Protein AF-A0A849PFH5-F1 (afdb_monomer)

Sequence (67 aa):
MSEIDLNSRIFDELIFIKAELNKIKEHMVDVDSIISEEERQLVRESLIHEKEGKLISLTDFKKQQGL

Secondary structure (DSSP, 8-state):
--HHHHHHHHHHHHHHHHHHHHHHHHH---GGG---HHHHHHHHHHHHHHHTT----HHHHHHHHT-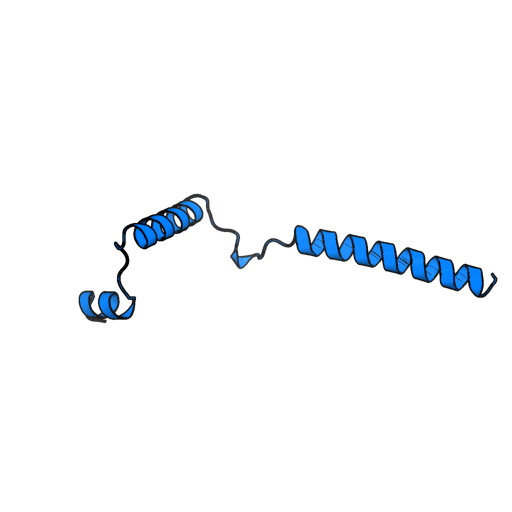

Foldseek 3Di:
DDPVVVVVVVVVVVVVVVVVVVVCVVPPDPPVNPDDVVRVVVVVVVVVCVVVVNDDDPVVVCVVVVD

Structure (mmCIF, N/CA/C/O backbone):
data_AF-A0A849PFH5-F1
#
_entry.id   AF-A0A849PFH5-F1
#
loop_
_atom_site.group_PDB
_atom_site.id
_atom_site.type_symbol
_atom_site.label_atom_id
_atom_site.label_alt_id
_atom_site.label_comp_id
_atom_site.label_asym_id
_atom_site.label_entity_id
_atom_site.label_seq_id
_atom_site.pdbx_PDB_ins_code
_atom_site.Cartn_x
_atom_site.Cartn_y
_atom_site.Cartn_z
_atom_site.occupancy
_atom_site.B_iso_or_equiv
_atom_site.auth_seq_id
_atom_site.auth_comp_id
_atom_site.auth_asym_id
_atom_site.auth_atom_id
_atom_site.pdbx_PDB_model_num
ATOM 1 N N . MET A 1 1 ? 20.079 0.545 -41.924 1.00 61.78 1 MET A N 1
ATOM 2 C CA . MET A 1 1 ? 20.138 0.162 -40.497 1.00 61.78 1 MET A CA 1
ATOM 3 C C . MET A 1 1 ? 20.363 -1.331 -40.434 1.00 61.78 1 MET A C 1
ATOM 5 O O . MET A 1 1 ? 19.703 -2.041 -41.184 1.00 61.78 1 MET A O 1
ATOM 9 N N . SER A 1 2 ? 21.325 -1.794 -39.637 1.00 80.94 2 SER A N 1
ATOM 10 C CA . SER A 1 2 ? 21.528 -3.230 -39.431 1.00 80.94 2 SER A CA 1
ATOM 11 C C . SER A 1 2 ? 20.478 -3.761 -38.454 1.00 80.94 2 SER A C 1
ATOM 13 O O . SER A 1 2 ? 19.960 -3.026 -37.616 1.00 80.94 2 SER A O 1
ATOM 15 N N . GLU A 1 3 ? 20.157 -5.043 -38.555 1.00 77.25 3 GLU A N 1
ATOM 16 C CA . GLU A 1 3 ? 19.215 -5.709 -37.648 1.00 77.25 3 GLU A CA 1
ATOM 17 C C . GLU A 1 3 ? 19.684 -5.644 -36.182 1.00 77.25 3 GLU A C 1
ATOM 19 O O . GLU A 1 3 ? 18.886 -5.473 -35.267 1.00 77.25 3 GLU A O 1
ATOM 24 N N . ILE A 1 4 ? 21.004 -5.670 -35.972 1.00 80.94 4 ILE A N 1
ATOM 25 C CA . ILE A 1 4 ? 21.649 -5.498 -34.663 1.00 80.94 4 ILE A CA 1
ATOM 26 C C . ILE A 1 4 ? 21.364 -4.102 -34.082 1.00 80.94 4 ILE A C 1
ATOM 28 O O . ILE A 1 4 ? 21.031 -3.986 -32.906 1.00 80.94 4 ILE A O 1
ATOM 32 N N . ASP A 1 5 ? 21.445 -3.056 -34.907 1.00 87.19 5 ASP A N 1
ATOM 33 C CA . ASP A 1 5 ? 21.167 -1.669 -34.507 1.00 87.19 5 ASP A CA 1
ATOM 34 C C . ASP A 1 5 ? 19.681 -1.462 -34.163 1.00 87.19 5 ASP A C 1
ATOM 36 O O . ASP A 1 5 ? 19.342 -0.814 -33.173 1.00 87.19 5 ASP A O 1
ATOM 40 N N . LEU A 1 6 ? 18.779 -2.094 -34.923 1.00 88.31 6 LEU A N 1
ATOM 41 C CA . LEU A 1 6 ? 17.346 -2.073 -34.625 1.00 88.31 6 LEU A CA 1
ATOM 42 C C . LEU A 1 6 ? 17.029 -2.783 -33.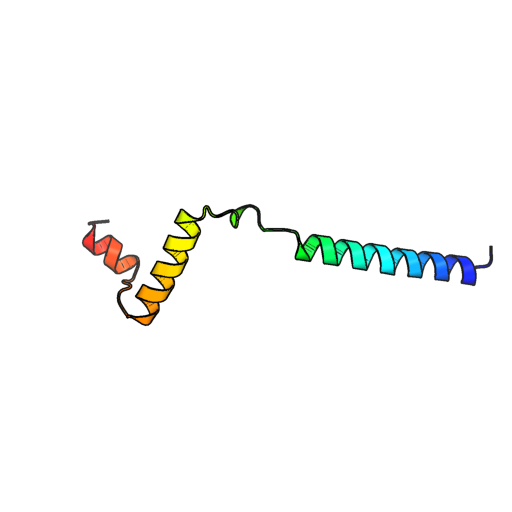299 1.00 88.31 6 LEU A C 1
ATOM 44 O O . LEU A 1 6 ? 16.301 -2.236 -32.473 1.00 88.31 6 LEU A O 1
ATOM 48 N N . ASN A 1 7 ? 17.599 -3.969 -33.078 1.00 90.25 7 ASN A N 1
ATOM 49 C CA . ASN A 1 7 ? 17.377 -4.744 -31.857 1.00 90.25 7 ASN A CA 1
ATOM 50 C C . ASN A 1 7 ? 17.907 -4.026 -30.610 1.00 90.25 7 ASN A C 1
ATOM 52 O O . ASN A 1 7 ? 17.234 -4.037 -29.581 1.00 90.25 7 ASN A O 1
ATOM 56 N N . SER A 1 8 ? 19.064 -3.362 -30.707 1.00 91.56 8 SER A N 1
ATOM 57 C CA . SER A 1 8 ? 19.606 -2.561 -29.601 1.00 91.56 8 SER A CA 1
ATOM 58 C C . SER A 1 8 ? 18.652 -1.432 -29.219 1.00 91.56 8 SER A C 1
ATOM 60 O O . SER A 1 8 ? 18.290 -1.303 -28.055 1.00 91.56 8 SER A O 1
ATOM 62 N N . ARG A 1 9 ? 18.161 -0.673 -30.207 1.00 93.19 9 ARG A N 1
ATOM 63 C CA . ARG A 1 9 ? 17.232 0.442 -29.963 1.00 93.19 9 ARG A CA 1
ATOM 64 C C . ARG A 1 9 ? 15.912 -0.014 -29.347 1.00 93.19 9 ARG A C 1
ATOM 66 O O . ARG A 1 9 ? 15.387 0.665 -28.473 1.00 93.19 9 ARG A O 1
ATOM 73 N N . ILE A 1 10 ? 15.382 -1.159 -29.782 1.00 94.44 10 ILE A N 1
ATOM 74 C CA . ILE A 1 10 ? 14.175 -1.747 -29.182 1.00 94.44 10 ILE A CA 1
ATOM 75 C C . ILE A 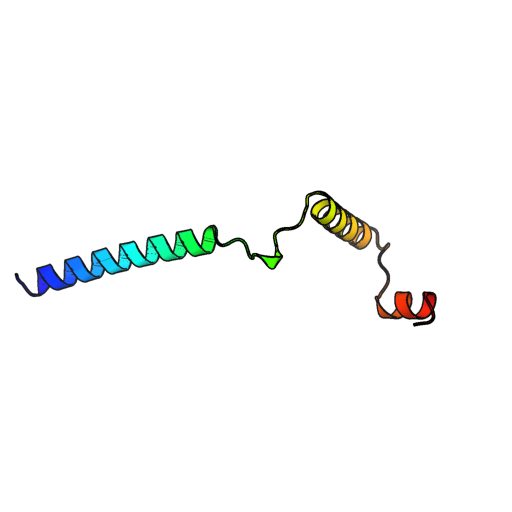1 10 ? 14.433 -2.112 -27.718 1.00 94.44 10 ILE A C 1
ATOM 77 O O . ILE A 1 10 ? 13.590 -1.855 -26.862 1.00 94.44 10 ILE A O 1
ATOM 81 N N . PHE A 1 11 ? 15.589 -2.704 -27.417 1.00 96.19 11 PHE A N 1
ATOM 82 C CA . PHE A 1 11 ? 15.924 -3.110 -26.056 1.00 96.19 11 PHE A CA 1
ATOM 83 C C . PHE A 1 11 ? 16.084 -1.906 -25.120 1.00 96.19 11 PHE A C 1
ATOM 85 O O . PHE A 1 11 ? 15.548 -1.922 -24.011 1.00 96.19 11 PHE A O 1
ATOM 92 N N . ASP A 1 12 ? 16.742 -0.845 -25.587 1.00 95.81 12 ASP A N 1
ATOM 93 C CA . ASP A 1 12 ? 16.905 0.403 -24.836 1.00 95.81 12 ASP A CA 1
ATOM 94 C C . ASP A 1 12 ? 15.550 1.061 -24.531 1.00 95.81 12 ASP A C 1
ATOM 96 O O . ASP A 1 12 ? 15.289 1.464 -23.394 1.00 95.81 12 ASP A O 1
ATOM 100 N N . GLU A 1 13 ? 14.638 1.082 -25.508 1.00 96.81 13 GLU A N 1
ATOM 101 C CA . GLU A 1 13 ? 13.287 1.618 -25.322 1.00 96.81 13 GLU A CA 1
ATOM 102 C C . GLU A 1 13 ? 12.475 0.784 -24.317 1.00 96.81 13 GLU A C 1
ATOM 104 O O . GLU A 1 13 ? 11.773 1.323 -23.462 1.00 96.81 13 GLU A O 1
ATOM 109 N N . LEU A 1 14 ? 12.608 -0.547 -24.351 1.00 96.62 14 LEU A N 1
ATOM 110 C CA . LEU A 1 14 ? 11.957 -1.434 -23.383 1.00 96.62 14 LEU A CA 1
ATOM 111 C C . LEU A 1 14 ? 12.487 -1.227 -21.958 1.00 96.62 14 LEU A C 1
ATOM 113 O O . LEU A 1 14 ? 11.707 -1.279 -21.002 1.00 96.62 14 LEU A O 1
ATOM 117 N N . ILE A 1 15 ? 13.791 -0.978 -21.797 1.00 97.38 15 ILE A N 1
ATOM 118 C CA . ILE A 1 15 ? 14.385 -0.626 -20.499 1.00 97.38 15 ILE A CA 1
ATOM 119 C C . ILE A 1 15 ? 13.794 0.691 -19.995 1.00 97.38 15 ILE A C 1
ATOM 121 O O . ILE A 1 15 ? 13.384 0.768 -18.833 1.00 97.38 15 ILE A O 1
ATOM 125 N N . PHE A 1 16 ? 13.713 1.702 -20.861 1.00 97.50 16 PHE A N 1
ATOM 126 C CA . PHE A 1 16 ? 13.146 3.002 -20.522 1.00 97.50 16 PHE A CA 1
ATOM 127 C C . PHE A 1 16 ? 11.676 2.889 -20.092 1.00 97.50 16 PHE A C 1
ATOM 129 O O . PHE A 1 16 ? 11.320 3.320 -18.994 1.00 97.50 16 PHE A O 1
ATOM 136 N N . ILE A 1 17 ? 10.840 2.210 -20.8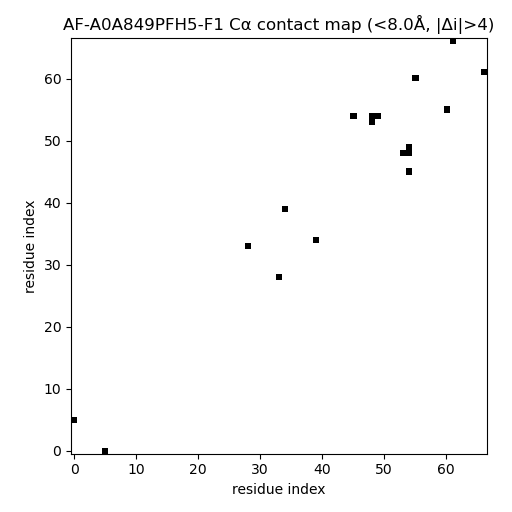86 1.00 96.62 17 ILE A N 1
ATOM 137 C CA . ILE A 1 17 ? 9.424 1.974 -20.566 1.00 96.62 17 ILE A CA 1
ATOM 138 C C . ILE A 1 17 ? 9.283 1.252 -19.221 1.00 96.62 17 ILE A C 1
ATOM 140 O O . ILE A 1 17 ? 8.447 1.622 -18.396 1.00 96.62 17 ILE A O 1
ATOM 144 N N . LYS A 1 18 ? 10.113 0.236 -18.960 1.00 96.69 18 LYS A N 1
ATOM 145 C CA . LYS A 1 18 ? 10.085 -0.494 -17.687 1.00 96.69 18 LYS A CA 1
ATOM 146 C C . LYS A 1 18 ? 10.434 0.407 -16.500 1.00 96.69 18 LYS A C 1
ATOM 148 O O . LYS A 1 18 ? 9.806 0.284 -15.448 1.00 96.69 18 LYS A O 1
ATOM 153 N N . ALA A 1 19 ? 11.414 1.297 -16.652 1.00 95.62 19 ALA A N 1
ATOM 154 C CA . ALA A 1 19 ? 11.792 2.244 -15.608 1.00 95.62 19 ALA A CA 1
ATOM 155 C C . ALA A 1 19 ? 10.651 3.227 -15.298 1.00 95.62 19 ALA A C 1
ATOM 157 O O . ALA A 1 19 ? 10.327 3.435 -14.129 1.00 95.62 19 ALA A O 1
ATOM 158 N N . GLU A 1 20 ? 9.992 3.765 -16.326 1.00 95.38 20 GLU A N 1
ATOM 159 C CA . GLU A 1 20 ? 8.854 4.674 -16.154 1.00 95.38 20 GLU A CA 1
ATOM 160 C C . GLU A 1 20 ? 7.647 3.971 -15.517 1.00 95.38 20 GLU A C 1
ATOM 162 O O . GLU A 1 20 ? 7.040 4.508 -14.593 1.00 95.38 20 GLU A O 1
ATOM 167 N N . LEU A 1 21 ? 7.345 2.729 -15.912 1.00 91.00 21 LEU A N 1
ATOM 168 C CA . LEU A 1 21 ? 6.275 1.942 -15.287 1.00 91.00 21 LEU A CA 1
ATOM 169 C C . LEU A 1 21 ? 6.531 1.669 -13.801 1.00 91.00 21 LEU A C 1
ATOM 171 O O . LEU A 1 21 ? 5.588 1.672 -13.010 1.00 91.00 21 LEU A O 1
ATOM 175 N N . ASN A 1 22 ? 7.783 1.440 -13.405 1.00 88.62 22 ASN A N 1
ATOM 176 C CA . ASN A 1 22 ? 8.127 1.267 -11.995 1.00 88.62 22 ASN A CA 1
ATOM 177 C 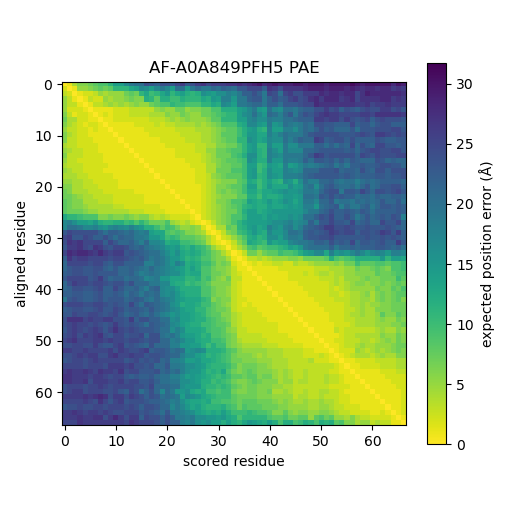C . ASN A 1 22 ? 7.940 2.566 -11.207 1.00 88.62 22 ASN A C 1
ATOM 179 O O . ASN A 1 22 ? 7.324 2.530 -10.1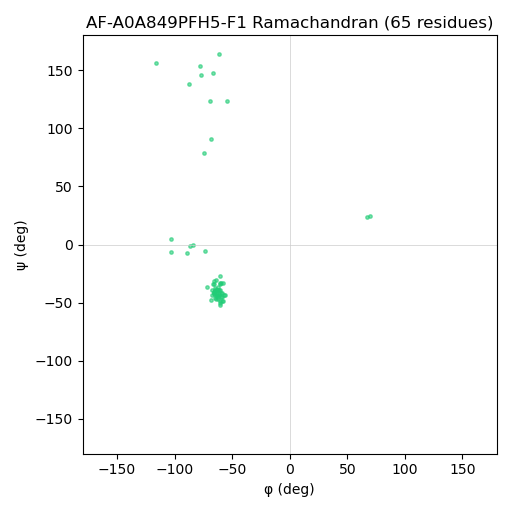47 1.00 88.62 22 ASN A O 1
ATOM 183 N N . LYS A 1 23 ? 8.372 3.710 -11.750 1.00 85.31 23 LYS A N 1
ATOM 184 C CA . LYS A 1 23 ? 8.126 5.017 -11.123 1.00 85.31 23 LYS A CA 1
ATOM 185 C C . LYS A 1 23 ? 6.636 5.290 -10.969 1.00 85.31 23 LYS A C 1
ATOM 187 O O . LYS A 1 23 ? 6.210 5.713 -9.901 1.00 85.31 23 LYS A O 1
ATOM 192 N N . ILE A 1 24 ? 5.842 5.020 -12.007 1.00 83.94 24 ILE A N 1
ATOM 193 C CA . ILE A 1 24 ? 4.386 5.160 -11.943 1.00 83.94 24 ILE A CA 1
ATOM 194 C C . ILE A 1 24 ? 3.841 4.284 -10.818 1.00 83.94 24 ILE A C 1
ATOM 196 O O . ILE A 1 24 ? 3.122 4.795 -9.978 1.00 83.94 24 ILE A O 1
ATOM 200 N N . LYS A 1 25 ? 4.231 3.010 -10.722 1.00 81.50 25 LYS A N 1
ATOM 201 C CA . LYS A 1 25 ? 3.779 2.129 -9.630 1.00 81.50 25 LYS A CA 1
ATOM 202 C C . LYS A 1 25 ? 4.181 2.614 -8.238 1.00 81.50 25 LYS A C 1
ATOM 204 O O . LYS A 1 25 ? 3.385 2.489 -7.320 1.00 81.50 25 LYS A O 1
ATOM 209 N N . GLU A 1 26 ? 5.388 3.147 -8.076 1.00 78.38 26 GLU A N 1
ATOM 210 C CA . GLU A 1 26 ? 5.858 3.690 -6.794 1.00 78.38 26 GLU A CA 1
ATOM 211 C C . GLU A 1 26 ? 5.069 4.932 -6.358 1.00 78.38 26 GLU A C 1
ATOM 213 O O . GLU A 1 26 ? 4.864 5.142 -5.166 1.00 78.38 26 GLU A O 1
ATOM 218 N N . HIS A 1 27 ? 4.631 5.749 -7.319 1.00 73.94 27 HIS A N 1
ATOM 219 C CA . HIS A 1 27 ? 3.947 7.022 -7.066 1.00 73.94 27 HIS A CA 1
ATOM 220 C C . HIS A 1 27 ? 2.432 6.954 -7.285 1.00 73.94 27 HIS A C 1
ATOM 222 O O . HIS A 1 27 ? 1.726 7.922 -7.001 1.00 73.94 27 HIS A O 1
ATOM 228 N N . MET A 1 28 ? 1.919 5.830 -7.785 1.00 69.00 28 MET A N 1
ATOM 229 C CA . MET A 1 28 ? 0.500 5.517 -7.791 1.00 69.00 28 MET A CA 1
ATOM 230 C C . MET A 1 28 ? 0.079 5.300 -6.342 1.00 69.00 28 MET A C 1
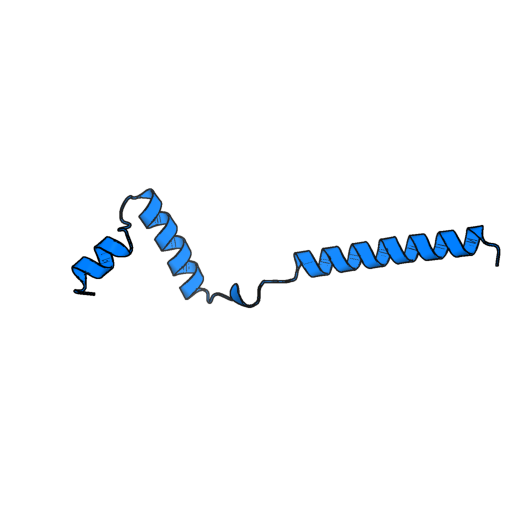ATOM 232 O O . MET A 1 28 ? 0.164 4.205 -5.794 1.00 69.00 28 MET A O 1
ATOM 236 N N . VAL A 1 29 ? -0.351 6.388 -5.716 1.00 57.81 29 VAL A N 1
ATOM 237 C CA . VAL A 1 29 ? -1.110 6.348 -4.473 1.00 57.81 29 VAL A CA 1
ATOM 238 C C . VAL A 1 29 ? -2.474 5.774 -4.831 1.00 57.81 29 VAL A C 1
ATOM 240 O O . VAL A 1 29 ? -3.139 6.299 -5.727 1.00 57.81 29 VAL A O 1
ATOM 243 N N . ASP A 1 30 ? -2.876 4.688 -4.170 1.00 60.09 30 ASP A N 1
ATOM 244 C CA . ASP A 1 30 ? -4.242 4.184 -4.294 1.00 60.09 30 ASP A CA 1
ATOM 245 C C . ASP A 1 30 ? -5.188 5.338 -3.946 1.00 60.09 30 ASP A C 1
ATOM 247 O O . ASP A 1 30 ? -5.055 5.947 -2.883 1.00 60.09 30 ASP A O 1
ATOM 251 N N . VAL A 1 31 ? -6.101 5.699 -4.848 1.00 54.03 31 VAL A N 1
ATOM 252 C CA . VAL A 1 31 ? -6.995 6.855 -4.643 1.00 54.03 31 VAL A CA 1
ATOM 253 C C . VAL A 1 31 ? -7.866 6.644 -3.395 1.00 54.03 31 VAL A C 1
ATOM 255 O O . VAL A 1 31 ? -8.180 7.603 -2.695 1.00 54.03 31 VAL A O 1
ATOM 258 N N . ASP A 1 32 ? -8.124 5.380 -3.046 1.00 54.22 32 ASP A N 1
ATOM 259 C CA . ASP A 1 32 ? -8.812 4.942 -1.824 1.00 54.22 32 ASP A CA 1
ATOM 260 C C . ASP A 1 32 ? -7.954 5.071 -0.544 1.00 54.22 32 ASP A C 1
ATOM 262 O O . ASP A 1 32 ? -8.436 4.845 0.563 1.00 54.22 32 ASP A O 1
ATOM 266 N N . SER A 1 33 ? -6.673 5.435 -0.675 1.00 55.84 33 SER A N 1
ATOM 267 C CA . SER A 1 33 ? -5.726 5.675 0.427 1.00 55.84 33 SER A CA 1
ATOM 268 C C . SER A 1 33 ? -5.479 7.161 0.697 1.00 55.84 33 SER A C 1
ATOM 270 O O . SER A 1 33 ? -4.634 7.499 1.536 1.00 55.84 33 SER A O 1
ATOM 272 N N . ILE A 1 34 ? -6.190 8.063 0.008 1.00 67.12 34 ILE A N 1
ATOM 273 C CA . ILE A 1 34 ? -6.202 9.489 0.351 1.00 67.12 34 ILE A CA 1
ATOM 274 C C . ILE A 1 34 ? -7.055 9.650 1.608 1.00 67.12 34 ILE A C 1
ATOM 276 O O . ILE A 1 34 ? -8.218 10.029 1.553 1.00 67.12 34 ILE A O 1
ATOM 280 N N . ILE A 1 35 ? -6.450 9.317 2.742 1.00 73.62 35 ILE A N 1
ATOM 281 C CA . ILE A 1 35 ? -7.026 9.558 4.056 1.00 73.62 35 ILE A CA 1
ATOM 282 C C . ILE A 1 35 ? -6.648 10.965 4.521 1.00 73.62 35 ILE A C 1
ATOM 284 O O . ILE A 1 35 ? -5.501 11.400 4.344 1.00 73.62 35 ILE A O 1
ATOM 288 N N . SER A 1 36 ? -7.597 11.679 5.120 1.00 82.38 36 SER A N 1
ATOM 289 C CA . SER A 1 36 ? -7.315 12.933 5.816 1.00 82.38 36 SER A CA 1
ATOM 290 C C . SER A 1 36 ? -6.346 12.689 6.981 1.00 82.38 36 SER A C 1
ATOM 292 O O . SER A 1 36 ? -6.125 11.553 7.415 1.00 82.38 36 SER A O 1
ATOM 294 N N . GLU A 1 37 ? -5.735 13.747 7.521 1.00 82.81 37 GLU A N 1
ATOM 295 C CA . GLU A 1 37 ? -4.900 13.574 8.719 1.00 82.81 37 GLU A CA 1
ATOM 296 C C . GLU A 1 37 ? -5.737 13.105 9.919 1.00 82.81 37 GLU A C 1
ATOM 298 O O . GLU A 1 37 ? -5.233 12.340 10.742 1.00 82.81 37 GLU A O 1
ATOM 303 N N . GLU A 1 38 ? -7.022 13.479 9.991 1.00 86.44 38 GLU A N 1
ATOM 304 C CA . GLU A 1 38 ? -7.924 12.947 11.017 1.00 86.44 38 GLU A CA 1
ATOM 305 C C . GLU A 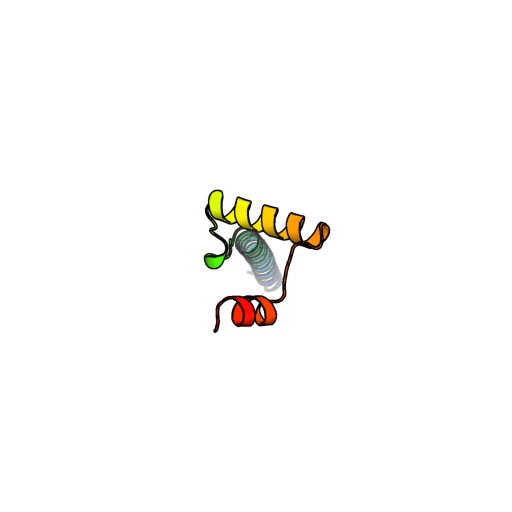1 38 ? -8.115 11.433 10.854 1.00 86.44 38 GLU A C 1
ATOM 307 O O . GLU A 1 38 ? -7.964 10.680 11.815 1.00 86.44 38 GLU A O 1
ATOM 312 N N . GLU A 1 39 ? -8.378 10.961 9.634 1.00 86.12 39 GLU A N 1
ATOM 313 C CA . GLU A 1 39 ? -8.533 9.533 9.341 1.00 86.12 39 GLU A CA 1
ATOM 314 C C . GLU A 1 39 ? -7.236 8.753 9.605 1.00 86.12 39 GLU A C 1
ATOM 316 O O . GLU A 1 39 ? -7.259 7.666 10.189 1.00 86.12 39 GLU A O 1
ATOM 321 N N . ARG A 1 40 ? -6.078 9.334 9.271 1.00 84.94 40 ARG A N 1
ATOM 322 C CA . ARG A 1 40 ? -4.765 8.766 9.609 1.00 84.94 40 ARG A CA 1
ATOM 323 C C . ARG A 1 40 ? -4.587 8.616 11.116 1.00 84.94 40 ARG A C 1
ATOM 325 O O . ARG A 1 40 ? -4.052 7.600 11.568 1.00 84.94 40 ARG A O 1
ATOM 332 N N . GLN A 1 41 ? -5.013 9.608 11.889 1.00 90.44 41 GLN A N 1
ATOM 333 C CA . GLN A 1 41 ? -4.929 9.566 13.342 1.00 90.44 41 GLN A CA 1
ATOM 334 C C . GLN A 1 41 ? -5.840 8.477 13.925 1.00 90.44 41 GLN A C 1
ATOM 336 O O . GLN A 1 41 ? -5.378 7.706 14.767 1.00 90.44 41 GLN A O 1
ATOM 341 N N . LEU A 1 42 ? -7.064 8.323 13.409 1.00 89.94 42 LEU A N 1
ATOM 342 C CA . LEU A 1 42 ? -7.981 7.246 13.809 1.00 89.94 42 LEU A CA 1
ATOM 343 C C . LEU A 1 42 ? -7.382 5.852 13.567 1.00 89.94 42 LEU A C 1
ATOM 345 O O . LEU A 1 42 ? -7.477 4.979 14.431 1.00 89.94 42 LEU A O 1
ATOM 349 N N . VAL A 1 43 ? -6.704 5.649 12.433 1.00 87.31 43 VAL A N 1
ATOM 350 C CA . VAL A 1 43 ? -6.005 4.384 12.141 1.00 87.31 43 VAL A CA 1
ATOM 351 C C . VAL A 1 43 ? -4.829 4.154 13.098 1.00 87.31 43 VAL A C 1
ATOM 353 O O . VAL A 1 43 ? -4.618 3.038 13.572 1.00 87.31 43 VAL A O 1
ATOM 356 N N . ARG A 1 44 ? -4.047 5.192 13.431 1.00 88.19 44 ARG A N 1
ATOM 357 C CA . ARG A 1 44 ? -2.970 5.048 14.431 1.00 88.19 44 ARG A CA 1
ATOM 358 C C . ARG A 1 44 ? -3.533 4.649 15.795 1.00 88.19 44 ARG A C 1
ATOM 360 O O . ARG A 1 44 ? -2.979 3.764 16.445 1.00 88.19 44 ARG A O 1
ATOM 367 N N . GLU A 1 45 ? -4.623 5.279 16.218 1.00 92.88 45 GLU A N 1
ATOM 368 C CA . GLU A 1 45 ? -5.283 4.990 17.492 1.00 92.88 45 GLU A CA 1
ATOM 369 C C . GLU A 1 45 ? -5.857 3.573 17.530 1.00 92.88 45 GLU A C 1
ATOM 371 O O . GLU A 1 45 ? -5.678 2.875 18.529 1.00 92.88 45 GLU A O 1
ATOM 376 N N . SER A 1 46 ? -6.455 3.089 16.435 1.00 88.56 46 SER A N 1
ATOM 377 C CA . SER A 1 46 ? -6.965 1.714 16.378 1.00 88.56 46 SER A CA 1
ATOM 378 C C . SER A 1 46 ? -5.855 0.676 16.563 1.00 88.56 46 SER A C 1
ATOM 380 O O . SER A 1 46 ? -6.053 -0.305 17.277 1.00 88.56 46 SER A O 1
ATOM 382 N N . LEU A 1 47 ? -4.666 0.912 15.993 1.00 89.19 47 LEU A N 1
ATOM 383 C CA . LEU A 1 47 ? -3.499 0.037 16.176 1.00 89.19 47 LEU A CA 1
ATOM 384 C C . LEU A 1 47 ? -2.971 0.053 17.620 1.00 89.19 47 LEU A C 1
ATOM 386 O O . LEU A 1 47 ? -2.468 -0.958 18.111 1.00 89.19 47 LEU A O 1
ATOM 390 N N . ILE A 1 48 ? -3.062 1.191 18.314 1.00 93.62 48 ILE A N 1
ATOM 391 C CA . ILE A 1 48 ? -2.708 1.281 19.739 1.00 93.62 48 ILE A CA 1
ATOM 392 C C . ILE A 1 48 ? -3.719 0.490 20.570 1.00 93.62 48 ILE A C 1
ATOM 394 O O . ILE A 1 48 ? -3.323 -0.346 21.380 1.00 93.62 48 ILE A O 1
ATOM 398 N N . HIS A 1 49 ? -5.015 0.686 20.327 1.00 94.31 49 HIS A N 1
ATOM 399 C CA . HIS A 1 49 ? -6.073 -0.043 21.022 1.00 94.31 49 HIS A CA 1
ATOM 400 C C . HIS A 1 49 ? -5.988 -1.557 20.806 1.00 94.31 49 HIS A C 1
ATOM 402 O O . HIS A 1 49 ? -6.273 -2.312 21.734 1.00 94.31 49 HIS A O 1
ATOM 408 N N . GLU A 1 50 ? -5.557 -2.009 19.626 1.00 90.25 50 GLU A N 1
ATOM 409 C CA . GLU A 1 50 ? -5.284 -3.425 19.365 1.00 90.25 50 GLU A CA 1
ATOM 410 C C . GLU A 1 50 ? -4.187 -3.960 20.287 1.00 90.25 50 GLU A C 1
ATOM 412 O O . GLU A 1 50 ? -4.394 -4.947 20.992 1.00 90.25 50 GLU A O 1
ATOM 417 N N . LYS A 1 51 ? -3.041 -3.268 20.342 1.00 91.62 51 LYS A N 1
ATOM 418 C CA . LYS A 1 51 ? -1.907 -3.643 21.202 1.00 91.62 51 LYS A CA 1
ATOM 419 C C . LYS A 1 51 ? -2.266 -3.640 22.685 1.00 91.62 51 LYS A C 1
ATOM 421 O O . LYS A 1 51 ? -1.735 -4.443 23.445 1.00 91.62 51 LYS A O 1
ATOM 426 N N . GLU A 1 52 ? -3.152 -2.741 23.093 1.00 95.69 52 GLU A N 1
ATOM 427 C CA . GLU A 1 52 ? -3.630 -2.624 24.471 1.00 95.69 52 GLU A CA 1
ATOM 428 C C . GLU A 1 52 ? -4.792 -3.578 24.794 1.00 95.69 52 GLU A C 1
ATOM 430 O O . GLU A 1 52 ? -5.285 -3.574 25.921 1.00 95.69 52 GLU A O 1
ATOM 435 N N . GLY A 1 53 ? -5.252 -4.387 23.831 1.00 92.44 53 GLY A N 1
ATOM 436 C CA . GLY A 1 53 ? -6.364 -5.321 24.023 1.00 92.44 53 GLY A CA 1
ATOM 437 C C . GLY A 1 53 ? -7.717 -4.637 24.254 1.00 92.44 53 GLY A C 1
ATOM 438 O O . GLY A 1 53 ? -8.611 -5.228 24.853 1.00 92.44 53 GLY A O 1
ATOM 439 N N . LYS A 1 54 ? -7.871 -3.387 23.804 1.00 92.06 54 LYS A N 1
ATOM 440 C CA . LYS A 1 54 ? -9.090 -2.572 23.953 1.00 92.06 54 LYS A CA 1
ATOM 441 C C . LYS A 1 54 ? -10.090 -2.756 22.806 1.00 92.06 54 LYS A C 1
ATOM 443 O O . LYS A 1 54 ? -11.186 -2.203 22.868 1.00 92.06 54 LYS A O 1
ATOM 448 N N . LEU A 1 55 ? -9.721 -3.485 21.751 1.00 90.81 55 LEU A N 1
ATOM 449 C CA . LEU A 1 55 ? -10.622 -3.772 20.636 1.00 90.81 55 LEU A CA 1
ATOM 450 C C . LEU A 1 55 ? -11.630 -4.864 20.999 1.00 90.81 55 LEU A C 1
ATOM 452 O O . LEU A 1 55 ? -11.318 -5.820 21.705 1.00 90.81 55 LEU A O 1
ATOM 456 N N . ILE A 1 56 ? -12.833 -4.738 20.449 1.00 91.00 56 ILE A N 1
ATOM 457 C CA . ILE A 1 56 ? -13.873 -5.767 20.503 1.00 91.00 56 ILE A CA 1
ATOM 458 C C . ILE A 1 56 ? -14.168 -6.268 19.093 1.00 91.00 56 ILE A C 1
ATOM 460 O O . ILE A 1 56 ? -13.939 -5.560 18.109 1.00 91.00 56 ILE A O 1
ATOM 464 N N . SER A 1 57 ? -14.697 -7.486 18.981 1.00 90.44 57 SER A N 1
ATOM 465 C CA . SER A 1 57 ? -15.122 -7.989 17.679 1.00 90.44 57 SER A CA 1
ATOM 466 C C . SER A 1 57 ? -16.309 -7.176 17.157 1.00 90.44 57 SER A C 1
ATOM 468 O O . SER A 1 57 ? -17.170 -6.734 17.923 1.00 90.44 57 SER A O 1
ATOM 470 N N . LEU A 1 58 ? -16.402 -7.021 15.834 1.00 90.44 58 LEU A N 1
ATOM 471 C CA . LEU A 1 58 ? -17.547 -6.352 15.212 1.00 90.44 58 LEU A CA 1
ATOM 472 C C . LEU A 1 58 ? -18.871 -7.048 15.568 1.00 90.44 58 LEU A C 1
ATOM 474 O O . LEU A 1 58 ? -19.900 -6.395 15.720 1.00 90.44 58 LEU A O 1
ATOM 478 N N . THR A 1 59 ? -18.841 -8.371 15.727 1.00 93.38 59 THR A N 1
ATOM 479 C CA . THR A 1 59 ? -19.991 -9.165 16.165 1.00 93.38 59 THR A CA 1
ATOM 480 C C . THR A 1 59 ? -20.442 -8.770 17.569 1.00 93.38 59 THR A C 1
ATOM 482 O O . THR A 1 59 ? -21.636 -8.592 17.799 1.00 93.38 59 THR A O 1
ATOM 485 N N . ASP A 1 60 ? -19.508 -8.609 18.505 1.00 93.12 60 ASP A N 1
ATOM 486 C CA . ASP A 1 60 ? -19.833 -8.236 19.884 1.00 93.12 60 ASP A CA 1
ATOM 487 C C . ASP A 1 60 ? -20.273 -6.778 19.982 1.00 93.12 60 ASP A C 1
ATOM 489 O O . ASP A 1 60 ? -21.216 -6.472 20.709 1.00 93.12 60 ASP A O 1
ATOM 493 N N . PHE A 1 61 ? -19.671 -5.895 19.184 1.00 92.56 61 PHE A N 1
ATOM 494 C CA . PHE A 1 61 ? -20.132 -4.519 19.048 1.00 92.56 61 PHE A CA 1
ATOM 495 C C . PHE A 1 61 ? -21.585 -4.456 18.560 1.00 92.56 61 PHE A C 1
ATOM 497 O O . PHE A 1 61 ? -22.408 -3.782 19.174 1.00 92.56 61 PHE A O 1
ATOM 504 N N . LYS A 1 62 ? -21.935 -5.200 17.502 1.00 93.69 62 LYS A N 1
ATOM 505 C CA . LYS A 1 62 ? -23.310 -5.241 16.974 1.00 93.69 62 LYS A CA 1
ATOM 506 C C . LYS A 1 62 ? -24.312 -5.706 18.028 1.00 93.69 62 LYS A C 1
ATOM 508 O O . LYS A 1 62 ? -25.303 -5.019 18.259 1.00 93.69 62 LYS A O 1
ATOM 513 N N . LYS A 1 63 ? -23.980 -6.768 18.772 1.00 94.38 63 LYS A N 1
ATOM 514 C CA . LYS A 1 63 ? -24.790 -7.228 19.912 1.00 94.38 63 LYS A CA 1
ATOM 515 C C . LYS A 1 63 ? -25.002 -6.131 20.960 1.00 94.38 63 LYS A C 1
ATOM 517 O O . LYS A 1 63 ? -26.118 -5.979 21.443 1.00 94.38 63 LYS A O 1
ATOM 522 N N . GLN A 1 64 ? -23.963 -5.364 21.307 1.00 93.44 64 GLN A N 1
ATOM 523 C CA . GLN A 1 64 ? -24.074 -4.251 22.264 1.00 93.44 64 GLN A CA 1
ATOM 524 C C . GLN A 1 64 ? -24.962 -3.109 21.749 1.00 93.44 64 GLN A C 1
ATOM 526 O O . GLN A 1 64 ? -25.624 -2.452 22.547 1.00 93.44 64 GLN A O 1
ATOM 531 N N . GLN A 1 65 ? -24.989 -2.885 20.434 1.00 91.50 65 GLN A N 1
ATOM 532 C CA . GLN A 1 65 ? -25.827 -1.869 19.788 1.00 91.50 65 GLN A CA 1
ATOM 533 C C . GLN A 1 65 ? -27.246 -2.362 19.453 1.00 91.50 65 GLN A C 1
ATOM 535 O O . GLN A 1 65 ? -28.047 -1.591 18.931 1.00 91.50 65 GLN A O 1
ATOM 540 N N . GLY A 1 66 ? -27.574 -3.626 19.744 1.00 89.38 66 GLY A N 1
ATOM 541 C CA . GLY A 1 66 ? -28.869 -4.219 19.397 1.00 89.38 66 GLY A CA 1
ATOM 542 C C . GLY A 1 66 ? -29.074 -4.440 17.892 1.00 89.38 66 GLY A C 1
ATOM 543 O O . GLY A 1 66 ? -30.219 -4.457 17.443 1.00 89.38 66 GLY A O 1
ATOM 544 N N . LEU A 1 67 ? -27.977 -4.577 17.134 1.00 78.62 67 LEU A N 1
ATOM 545 C CA . LEU A 1 67 ? -27.934 -4.836 15.688 1.00 78.62 67 LEU A CA 1
ATOM 546 C C . LEU A 1 67 ? -27.641 -6.306 15.363 1.00 78.62 67 LEU A C 1
ATOM 548 O O . LEU A 1 67 ? -26.878 -6.952 16.121 1.00 78.62 67 LEU A O 1
#

Solvent-accessible surface area (backbone atoms only — not comparable to full-atom values): 4043 Å² total; per-residue (Å²): 134,54,72,68,59,54,54,50,53,52,51,53,50,52,53,51,53,52,54,53,53,49,52,48,59,75,67,56,69,59,78,92,65,74,61,52,73,68,53,50,49,53,53,54,50,52,56,50,33,50,77,69,65,69,64,73,55,70,69,58,51,30,55,76,71,74,96

Radius of gyration: 24.96 Å; Cα contacts (8 Å, |Δi|>4): 9; chains: 1; bounding box: 50×23×65 Å

Nearest PDB structures (foldseek):
  8ev8-assembly1_C  TM=3.843E-01  e=9.351E+00  Homo sapiens

pLDDT: mean 86.07, std 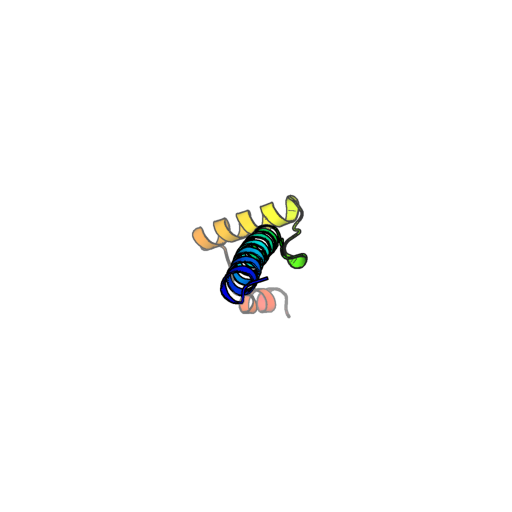11.23, range [54.03, 97.5]

Mean predicted aligned error: 12.43 Å